Protein AF-A0A6M3Y500-F1 (afdb_monomer)

Organism: NCBI:txid1070528

Structure (mmCIF, N/CA/C/O backbone):
data_AF-A0A6M3Y500-F1
#
_entry.id   AF-A0A6M3Y500-F1
#
loop_
_atom_site.group_PDB
_atom_site.id
_atom_site.type_symbol
_atom_site.label_atom_id
_atom_site.label_alt_id
_atom_site.label_comp_id
_atom_site.label_asym_id
_atom_site.label_entity_id
_atom_site.label_seq_id
_atom_site.pdbx_PDB_ins_code
_atom_site.Cartn_x
_atom_site.Cartn_y
_atom_site.Cartn_z
_atom_site.occupancy
_atom_site.B_iso_or_equiv
_atom_site.auth_seq_id
_atom_site.auth_comp_id
_atom_site.auth_asym_id
_atom_site.auth_atom_id
_atom_site.pdbx_PDB_model_num
ATOM 1 N N . MET A 1 1 ? 7.111 0.270 7.738 1.00 52.78 1 MET A N 1
ATOM 2 C CA . MET A 1 1 ? 6.501 1.572 7.375 1.00 52.78 1 MET A CA 1
ATOM 3 C C . MET A 1 1 ? 7.315 2.733 7.932 1.00 52.78 1 MET A C 1
ATOM 5 O O . MET A 1 1 ? 7.911 2.583 8.992 1.00 52.78 1 MET A O 1
ATOM 9 N N . ARG A 1 2 ? 7.336 3.884 7.246 1.00 64.38 2 ARG A N 1
ATOM 10 C CA . ARG A 1 2 ? 7.899 5.138 7.779 1.00 64.38 2 ARG A CA 1
ATOM 11 C C . ARG A 1 2 ? 6.858 5.862 8.631 1.00 64.38 2 ARG A C 1
ATOM 13 O O . ARG A 1 2 ? 5.691 5.909 8.254 1.00 64.38 2 ARG A O 1
ATOM 20 N N . TYR A 1 3 ? 7.297 6.461 9.736 1.00 64.69 3 TYR A N 1
ATOM 21 C CA . TYR A 1 3 ? 6.468 7.265 10.645 1.00 64.69 3 TYR A CA 1
ATOM 22 C C . TYR A 1 3 ? 5.634 8.332 9.908 1.00 64.69 3 TYR A C 1
ATOM 24 O O . TYR A 1 3 ? 4.480 8.573 10.247 1.00 64.69 3 TYR A O 1
ATOM 32 N N . GLU A 1 4 ? 6.187 8.915 8.842 1.00 74.38 4 GLU A N 1
ATOM 33 C CA . GLU A 1 4 ? 5.509 9.896 7.983 1.00 74.38 4 GLU A CA 1
ATOM 34 C C . GLU A 1 4 ? 4.232 9.371 7.320 1.00 74.38 4 GLU A C 1
ATOM 36 O O . GLU A 1 4 ? 3.294 10.137 7.115 1.00 74.38 4 GLU A O 1
ATOM 41 N N . LEU A 1 5 ? 4.176 8.082 6.978 1.00 72.00 5 LEU A N 1
ATOM 42 C CA . LEU A 1 5 ? 3.018 7.500 6.304 1.00 72.00 5 LEU A CA 1
ATOM 43 C C . LEU A 1 5 ? 1.882 7.246 7.299 1.00 72.00 5 LEU A C 1
ATOM 45 O O . LEU A 1 5 ? 0.735 7.594 7.041 1.00 72.00 5 LEU A O 1
ATOM 49 N N . ALA A 1 6 ? 2.225 6.721 8.478 1.00 72.75 6 ALA A N 1
ATOM 50 C CA . ALA A 1 6 ? 1.286 6.575 9.586 1.00 72.75 6 ALA A CA 1
ATOM 51 C C . ALA A 1 6 ? 0.734 7.937 10.039 1.00 72.75 6 ALA A C 1
ATOM 53 O O . ALA A 1 6 ? -0.453 8.059 10.338 1.00 72.75 6 ALA A O 1
ATOM 54 N N . LYS A 1 7 ? 1.577 8.979 10.031 1.00 76.25 7 LYS A N 1
ATOM 55 C CA . LYS A 1 7 ? 1.156 10.351 10.315 1.00 76.25 7 LYS A CA 1
ATOM 56 C C . LYS A 1 7 ? 0.146 10.861 9.281 1.00 76.25 7 LYS A C 1
ATOM 58 O O . LYS A 1 7 ? -0.905 11.339 9.685 1.00 76.25 7 LYS A O 1
ATOM 63 N N . GLN A 1 8 ? 0.416 10.690 7.984 1.00 79.75 8 GLN A N 1
ATOM 64 C CA . GLN A 1 8 ? -0.513 11.091 6.917 1.00 79.75 8 GLN A CA 1
ATOM 65 C C . GLN A 1 8 ? -1.865 10.383 7.021 1.00 79.75 8 GLN A C 1
ATOM 67 O O . GLN A 1 8 ? -2.894 11.033 6.893 1.00 79.75 8 GLN A O 1
ATOM 72 N N . LEU A 1 9 ? -1.878 9.077 7.307 1.00 78.94 9 LEU A N 1
ATOM 73 C CA . LEU A 1 9 ? -3.122 8.330 7.517 1.00 78.94 9 LEU A CA 1
ATOM 74 C C . LEU A 1 9 ? -3.918 8.901 8.695 1.00 78.94 9 LEU A C 1
ATOM 76 O O . LEU A 1 9 ? -5.113 9.159 8.571 1.00 78.94 9 LEU A O 1
ATOM 80 N N . LYS A 1 10 ? -3.246 9.156 9.823 1.00 76.25 10 LYS A N 1
ATOM 81 C CA . LYS A 1 10 ? -3.872 9.764 11.002 1.00 76.25 10 LYS A CA 1
ATOM 82 C C . LYS A 1 10 ? -4.427 11.161 10.703 1.00 76.25 10 LYS A C 1
ATOM 84 O O . LYS A 1 10 ? -5.536 11.467 11.126 1.00 76.25 10 LYS A O 1
ATOM 89 N N . GLU A 1 11 ? -3.679 11.995 9.981 1.00 77.56 11 GLU A N 1
ATOM 90 C CA . GLU A 1 11 ? -4.121 13.336 9.569 1.00 77.56 11 GLU A CA 1
ATOM 91 C C . GLU A 1 11 ? -5.295 13.284 8.580 1.00 77.56 11 GLU A C 1
ATOM 93 O O . GLU A 1 11 ? -6.191 14.119 8.654 1.00 77.56 11 GLU A O 1
ATOM 98 N N . ALA A 1 12 ? -5.343 12.269 7.718 1.00 76.31 12 ALA A N 1
ATOM 99 C CA . ALA A 1 12 ? -6.431 12.029 6.772 1.00 76.31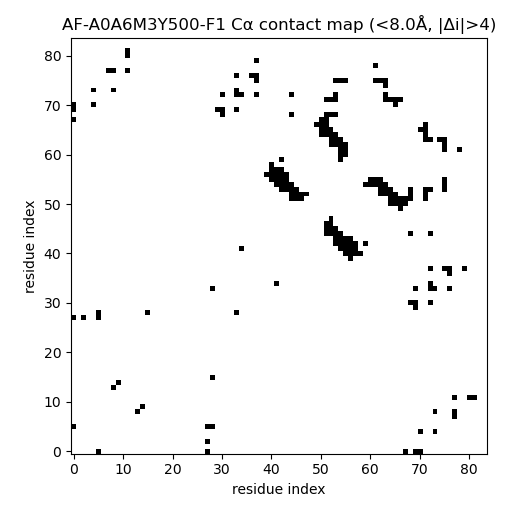 12 ALA A CA 1
ATOM 100 C C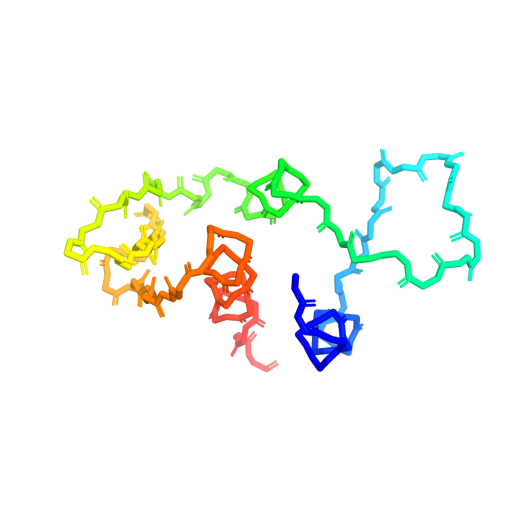 . ALA A 1 12 ? -7.680 11.377 7.405 1.00 76.31 12 ALA A C 1
ATOM 102 O O . ALA A 1 12 ? -8.625 11.038 6.694 1.00 76.31 12 ALA A O 1
ATOM 103 N N . GLY A 1 13 ? -7.713 11.201 8.731 1.00 72.50 13 GLY A N 1
ATOM 104 C CA . GLY A 1 13 ? -8.878 10.663 9.433 1.00 72.50 13 GLY A CA 1
ATOM 105 C C . GLY A 1 13 ? -8.989 9.141 9.381 1.00 72.50 13 GLY A C 1
ATOM 106 O O . GLY A 1 13 ? -10.094 8.606 9.459 1.00 72.50 13 GLY A O 1
ATOM 107 N N . TRP A 1 14 ? -7.864 8.429 9.259 1.00 73.94 14 TRP A N 1
ATOM 108 C CA . TRP A 1 14 ? -7.822 6.982 9.457 1.00 73.94 14 TRP A CA 1
ATOM 10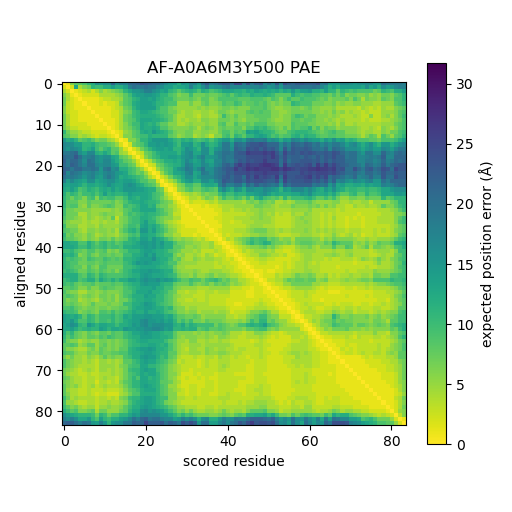9 C C . TRP A 1 14 ? -8.204 6.649 10.904 1.00 73.94 14 TRP A C 1
ATOM 111 O O . TRP A 1 14 ? -7.371 6.645 11.813 1.00 73.94 14 TRP A O 1
ATOM 121 N N . GLU A 1 15 ? -9.487 6.397 11.139 1.00 65.19 15 GLU A N 1
ATOM 122 C CA . GLU A 1 15 ? -9.977 5.921 12.423 1.00 65.19 15 GLU A CA 1
ATOM 123 C C . GLU A 1 15 ? -9.898 4.390 12.424 1.00 65.19 15 GLU A C 1
ATOM 125 O O . GLU A 1 15 ? -10.686 3.713 11.765 1.00 65.19 15 GLU A O 1
ATOM 130 N N . THR A 1 16 ? -8.955 3.823 13.179 1.00 58.41 16 THR A N 1
ATOM 131 C CA . THR A 1 16 ? -8.879 2.381 13.469 1.00 58.41 16 THR A CA 1
ATOM 132 C C . THR A 1 16 ? -10.077 1.962 14.340 1.00 58.41 16 THR A C 1
ATOM 134 O O . THR A 1 16 ? -9.927 1.651 15.520 1.00 58.41 16 THR A O 1
ATOM 137 N N . LYS A 1 17 ? -11.306 2.014 13.808 1.00 49.53 17 LYS A N 1
ATOM 138 C CA . LYS A 1 17 ? -12.549 1.763 14.566 1.00 49.53 17 LYS A CA 1
ATOM 139 C C . LYS A 1 17 ? -12.792 0.292 14.912 1.00 49.53 17 LYS A C 1
ATOM 141 O O . LYS A 1 17 ? -13.776 0.003 15.582 1.00 49.53 17 LYS A O 1
ATOM 146 N N . ASN A 1 18 ? -11.913 -0.626 14.506 1.00 44.72 18 ASN A N 1
ATOM 147 C CA . ASN A 1 18 ? -12.066 -2.063 14.758 1.00 44.72 18 ASN A CA 1
ATOM 148 C C . ASN A 1 18 ? -10.948 -2.698 15.594 1.00 44.72 18 ASN A C 1
ATOM 150 O O . ASN A 1 18 ? -10.813 -3.917 15.629 1.00 44.72 18 ASN A O 1
ATOM 154 N N . VAL A 1 19 ? -10.180 -1.898 16.333 1.00 46.25 19 VAL A N 1
ATOM 155 C CA . VAL A 1 19 ? -9.341 -2.436 17.406 1.00 46.25 19 VAL A CA 1
ATOM 156 C C . VAL A 1 19 ? -9.870 -1.864 18.703 1.00 46.25 19 VAL A C 1
ATOM 158 O O . VAL A 1 19 ? -9.463 -0.794 19.138 1.00 46.25 19 VAL A O 1
ATOM 161 N N . SER A 1 20 ? -10.776 -2.588 19.356 1.00 44.28 20 SER A N 1
ATOM 162 C CA . SER A 1 20 ? -11.327 -2.292 20.692 1.00 44.28 20 SER A CA 1
ATOM 163 C C . SER A 1 20 ? -10.268 -2.275 21.811 1.00 44.28 20 SER A C 1
ATOM 165 O O . SER A 1 20 ? -10.585 -2.432 22.984 1.00 44.28 20 SER A O 1
ATOM 167 N N . ASN A 1 21 ? -8.995 -2.134 21.449 1.00 43.47 21 ASN A N 1
ATOM 168 C CA . ASN A 1 21 ? -7.838 -2.173 22.312 1.00 43.47 21 ASN A CA 1
ATOM 169 C C . ASN A 1 21 ? -6.692 -1.348 21.687 1.00 43.47 21 ASN A C 1
ATOM 171 O O . ASN A 1 21 ? -5.570 -1.842 21.556 1.00 43.47 21 ASN A O 1
ATOM 175 N N . VAL A 1 22 ? -6.980 -0.118 21.236 1.00 43.59 22 VAL A N 1
ATOM 176 C CA . VAL A 1 22 ? -5.944 0.819 20.772 1.00 43.59 22 VAL A CA 1
ATOM 177 C C . VAL A 1 22 ? -4.983 1.067 21.929 1.00 43.59 22 VAL A C 1
ATOM 179 O O . VAL A 1 22 ? -5.304 1.755 22.895 1.00 43.59 22 VAL A O 1
ATOM 182 N N . LYS A 1 23 ? -3.793 0.479 21.831 1.00 43.19 23 LYS A N 1
ATOM 183 C CA . LYS A 1 23 ? -2.639 0.934 22.595 1.00 43.19 23 LYS A CA 1
ATOM 184 C C . LYS A 1 23 ? -2.354 2.372 22.167 1.00 43.19 23 LYS A C 1
ATOM 186 O O . LYS A 1 23 ? -2.223 2.644 20.977 1.00 43.19 23 LYS A O 1
ATOM 191 N N . GLU A 1 24 ? -2.218 3.267 23.137 1.00 51.25 24 GLU A N 1
ATOM 192 C CA . GLU A 1 24 ? -1.765 4.656 22.965 1.00 51.25 24 GLU A CA 1
ATOM 193 C C . GLU A 1 24 ? -0.348 4.768 22.355 1.00 51.25 24 GLU A C 1
ATOM 195 O O . GLU A 1 24 ? 0.122 5.856 22.029 1.00 51.25 24 GLU A O 1
ATOM 200 N N . ASP A 1 25 ? 0.330 3.644 22.135 1.00 44.94 25 ASP A N 1
ATOM 201 C CA . ASP A 1 25 ? 1.616 3.545 21.460 1.00 44.94 25 ASP A CA 1
ATOM 202 C C . ASP A 1 25 ? 1.452 3.550 19.942 1.00 44.94 25 ASP A C 1
ATOM 204 O O . ASP A 1 25 ? 1.417 2.472 19.361 1.00 44.94 25 ASP A O 1
ATOM 208 N N . GLY A 1 26 ? 1.350 4.736 19.324 1.00 51.00 26 GLY A N 1
ATOM 209 C CA . GLY A 1 26 ? 1.774 5.120 17.955 1.00 51.00 26 GLY A CA 1
ATOM 210 C C . GLY A 1 26 ? 2.002 4.049 16.870 1.00 51.00 26 GLY A C 1
ATOM 211 O O . GLY A 1 26 ? 2.897 4.207 16.037 1.00 51.00 26 GLY A O 1
ATOM 212 N N . SER A 1 27 ? 1.239 2.964 16.872 1.00 54.31 27 SER A N 1
ATOM 213 C CA . SER A 1 27 ? 1.516 1.767 16.096 1.00 54.31 27 SER A CA 1
ATOM 214 C C . SER A 1 27 ? 0.933 1.980 14.721 1.00 54.31 27 SER A C 1
ATOM 216 O O . SER A 1 27 ? -0.220 2.376 14.564 1.00 54.31 27 SER A O 1
ATOM 218 N N . SER A 1 28 ? 1.775 1.785 13.715 1.00 59.12 28 SER A N 1
ATOM 219 C CA . SER A 1 28 ? 1.331 1.878 12.333 1.00 59.12 28 SER A CA 1
ATOM 220 C C . SER A 1 28 ? 0.303 0.771 12.068 1.00 59.12 28 SER A C 1
ATOM 222 O O . SER A 1 28 ? 0.512 -0.343 12.559 1.00 59.12 28 SER A O 1
ATOM 224 N N . PRO A 1 29 ? -0.781 1.051 11.321 1.00 68.06 29 PRO A N 1
ATOM 225 C CA . PRO A 1 29 ? -1.768 0.032 10.981 1.00 68.06 29 PRO A CA 1
ATOM 226 C C . PRO A 1 29 ? -1.083 -1.140 10.278 1.00 68.06 29 PRO A C 1
ATOM 228 O O . PRO A 1 29 ? -0.102 -0.960 9.554 1.00 68.06 29 PRO A O 1
ATOM 231 N N . THR A 1 30 ? -1.567 -2.355 10.505 1.00 80.00 30 THR A N 1
ATOM 232 C CA . THR A 1 30 ? -1.025 -3.522 9.795 1.00 80.00 30 THR A CA 1
ATOM 233 C C . THR A 1 30 ? -1.545 -3.572 8.356 1.00 80.00 30 THR A C 1
ATOM 235 O O . THR A 1 30 ? -2.542 -2.933 8.024 1.00 80.00 30 THR A O 1
ATOM 238 N N . LEU A 1 31 ? -0.882 -4.337 7.480 1.00 78.75 31 LEU A N 1
ATOM 239 C CA . LEU A 1 31 ? -1.323 -4.497 6.088 1.00 78.75 31 LEU A CA 1
ATOM 240 C C . LEU A 1 31 ? -2.788 -4.952 5.988 1.00 78.75 31 LEU A C 1
ATOM 242 O O . LEU A 1 31 ? -3.525 -4.434 5.157 1.00 78.75 31 LEU A O 1
ATOM 246 N N . SER A 1 32 ? -3.207 -5.894 6.837 1.00 81.12 32 SER A N 1
ATOM 247 C CA . SER A 1 32 ? -4.590 -6.380 6.853 1.00 81.12 32 SER A CA 1
ATOM 248 C C . SER A 1 32 ? -5.573 -5.265 7.186 1.00 81.12 32 SER A C 1
ATOM 250 O O . SER A 1 32 ? -6.525 -5.072 6.440 1.00 81.12 32 SER A O 1
ATOM 252 N N . GLU A 1 33 ? -5.293 -4.462 8.216 1.00 81.19 33 GLU A N 1
ATOM 253 C CA . GLU A 1 33 ? -6.147 -3.321 8.560 1.00 81.19 33 GLU A CA 1
ATOM 254 C C . GLU A 1 33 ? -6.204 -2.286 7.436 1.00 81.19 33 GLU A C 1
ATOM 256 O O . GLU A 1 33 ? -7.257 -1.703 7.179 1.00 81.19 33 GLU A O 1
ATOM 261 N N . LEU A 1 34 ? -5.083 -2.071 6.738 1.00 82.00 34 LEU A N 1
ATOM 262 C CA . LEU A 1 34 ? -5.043 -1.166 5.597 1.00 82.00 34 LEU A CA 1
ATOM 263 C C . LEU A 1 34 ? -5.964 -1.621 4.460 1.00 82.00 34 LEU A C 1
ATOM 265 O O . LEU A 1 34 ? -6.665 -0.811 3.853 1.00 82.00 34 LEU A O 1
ATOM 269 N N . ILE A 1 35 ? -5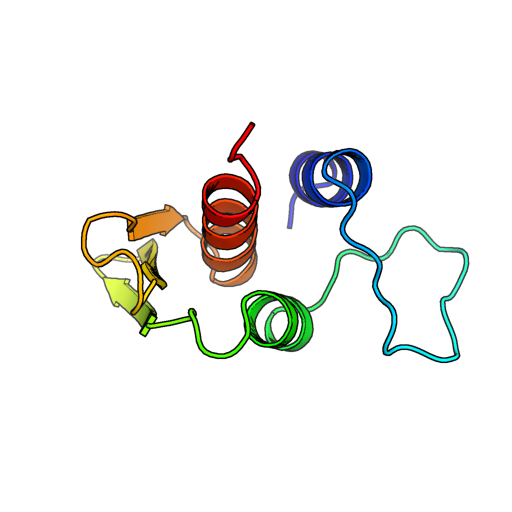.956 -2.921 4.175 1.00 83.81 35 ILE A N 1
ATOM 270 C CA . ILE A 1 35 ? -6.818 -3.534 3.163 1.00 83.81 35 ILE A CA 1
ATOM 271 C C . ILE A 1 35 ? -8.280 -3.459 3.615 1.00 83.81 35 ILE A C 1
ATOM 273 O O . ILE A 1 35 ? -9.139 -3.066 2.830 1.00 83.81 35 ILE A O 1
ATOM 277 N N . GLU A 1 36 ? -8.558 -3.759 4.886 1.00 83.44 36 GLU A N 1
ATOM 278 C CA . GLU A 1 36 ? -9.907 -3.693 5.453 1.00 83.44 36 GLU A CA 1
ATOM 279 C C . GLU A 1 36 ? -10.498 -2.283 5.392 1.00 83.44 36 GLU A C 1
ATOM 281 O O . GLU A 1 36 ? -11.659 -2.136 5.014 1.00 83.44 36 GLU A O 1
ATOM 286 N N . ALA A 1 37 ? -9.722 -1.234 5.681 1.00 79.62 37 ALA A N 1
ATOM 287 C CA . ALA A 1 37 ? -10.240 0.133 5.588 1.00 79.62 37 ALA A CA 1
ATOM 288 C C . ALA A 1 37 ? -10.247 0.710 4.164 1.00 79.62 37 ALA A C 1
ATOM 290 O O . ALA A 1 37 ? -10.955 1.686 3.922 1.00 79.62 37 ALA A O 1
ATOM 291 N N . CYS A 1 38 ? -9.548 0.097 3.199 1.00 79.38 38 CYS A N 1
ATOM 292 C CA . CYS A 1 38 ? -9.858 0.307 1.776 1.00 79.38 38 CYS A CA 1
ATOM 293 C C . CYS A 1 38 ? -11.216 -0.306 1.387 1.00 79.38 38 CYS A C 1
ATOM 295 O O . CYS A 1 38 ? -11.818 0.115 0.396 1.00 79.38 38 CYS A O 1
ATOM 297 N N . GLY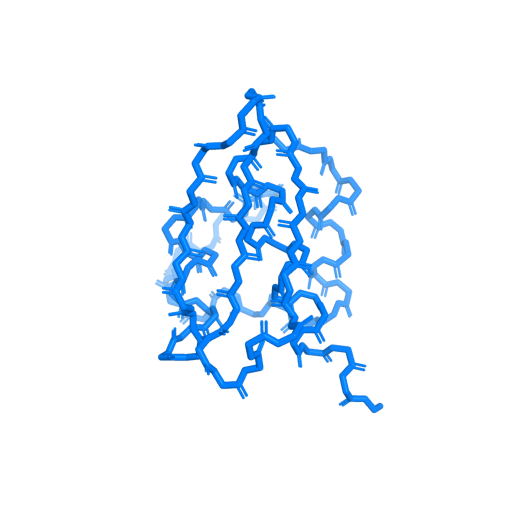 A 1 39 ? -11.702 -1.278 2.165 1.00 80.50 39 GLY A N 1
ATOM 298 C CA . GLY A 1 39 ? -12.999 -1.919 1.991 1.00 80.50 39 GLY A CA 1
ATOM 299 C C . GLY A 1 39 ? -13.142 -2.649 0.655 1.00 80.50 39 GLY A C 1
ATOM 300 O O . GLY A 1 39 ? -12.168 -3.089 0.044 1.00 80.50 39 GLY A O 1
ATOM 301 N N . GLU A 1 40 ? -14.382 -2.752 0.173 1.00 78.81 40 GLU A N 1
ATOM 302 C CA . GLU A 1 40 ? -14.710 -3.409 -1.105 1.00 78.81 40 GLU A CA 1
ATOM 303 C C . GLU A 1 40 ? -14.133 -2.691 -2.335 1.00 78.81 40 GLU A C 1
ATOM 305 O O . GLU A 1 40 ? -14.020 -3.289 -3.407 1.00 78.81 40 GLU A O 1
ATOM 310 N N . GLY A 1 41 ? -13.717 -1.430 -2.176 1.00 77.12 41 GLY A N 1
ATOM 311 C CA . GLY A 1 41 ? -13.053 -0.665 -3.224 1.00 77.12 41 GLY A CA 1
ATOM 312 C C . GLY A 1 41 ? -11.611 -1.093 -3.471 1.00 77.12 41 GLY A C 1
ATOM 313 O O . GLY A 1 41 ? -11.001 -0.628 -4.436 1.00 77.12 41 GLY A O 1
ATOM 314 N N . PHE A 1 42 ? -11.044 -1.977 -2.649 1.00 86.06 42 PHE A N 1
ATOM 315 C CA . PHE A 1 42 ? -9.719 -2.539 -2.867 1.00 86.06 42 PHE A CA 1
ATOM 316 C C . PHE A 1 42 ? -9.733 -3.562 -4.011 1.00 86.06 42 PHE A C 1
ATOM 318 O O . PHE A 1 42 ? -10.362 -4.614 -3.927 1.00 86.06 42 PHE A O 1
ATOM 325 N N . GLY A 1 43 ? -9.038 -3.253 -5.106 1.00 86.62 43 GLY A N 1
ATOM 326 C CA . GLY A 1 43 ? -8.956 -4.121 -6.282 1.00 86.62 43 GLY A CA 1
ATOM 327 C C . GLY A 1 43 ? -7.939 -5.239 -6.121 1.00 86.62 43 GLY A C 1
ATOM 328 O O . GLY A 1 43 ? -8.158 -6.348 -6.609 1.00 86.62 43 GLY A O 1
ATOM 329 N N . GLY A 1 44 ? -6.848 -4.967 -5.411 1.00 88.69 44 GLY A N 1
ATOM 330 C CA . GLY A 1 44 ? -5.843 -5.967 -5.108 1.00 88.69 44 GLY A CA 1
ATOM 331 C C . GLY A 1 44 ? -4.466 -5.375 -4.866 1.00 88.69 44 GLY A C 1
ATOM 332 O O . GLY A 1 44 ? -4.239 -4.168 -4.964 1.00 88.69 44 GLY A O 1
ATOM 333 N N . LEU A 1 45 ? -3.552 -6.283 -4.545 1.00 89.25 45 LEU A N 1
ATOM 334 C CA . LEU A 1 45 ? -2.144 -6.013 -4.330 1.00 89.25 45 LEU A CA 1
ATOM 335 C C . LEU A 1 45 ? -1.321 -7.017 -5.133 1.00 89.25 45 LEU A C 1
ATOM 337 O O . LEU A 1 45 ? -1.553 -8.225 -5.040 1.00 89.25 45 LEU A O 1
ATOM 341 N N . LYS A 1 46 ? -0.333 -6.543 -5.888 1.00 90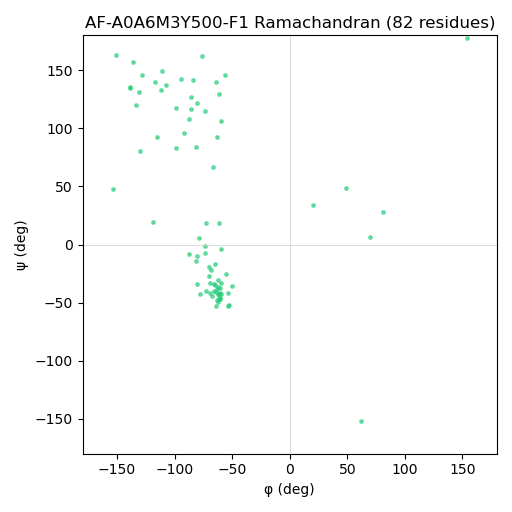.81 46 LYS A N 1
ATOM 342 C CA . LYS A 1 46 ? 0.552 -7.398 -6.680 1.00 90.81 46 LYS A CA 1
ATOM 343 C C . LYS A 1 46 ? 1.987 -6.918 -6.591 1.00 90.81 46 LYS A C 1
ATOM 345 O O . LYS A 1 46 ? 2.259 -5.741 -6.763 1.00 90.81 46 LYS A O 1
ATOM 350 N N . LEU A 1 47 ? 2.912 -7.847 -6.386 1.00 90.81 47 LEU A N 1
ATOM 351 C CA . LEU A 1 47 ? 4.336 -7.571 -6.518 1.00 90.81 47 LEU A CA 1
ATOM 352 C C . LEU A 1 47 ? 4.727 -7.609 -8.005 1.00 90.81 47 LEU A C 1
ATOM 354 O O . LEU A 1 47 ? 4.538 -8.624 -8.679 1.00 90.81 47 LEU A O 1
ATOM 358 N N . HIS A 1 48 ? 5.269 -6.510 -8.515 1.00 87.69 48 HIS A N 1
ATOM 359 C CA . HIS A 1 48 ? 5.745 -6.336 -9.878 1.00 87.69 48 HIS A CA 1
ATOM 360 C C . HIS A 1 48 ? 7.129 -5.676 -9.862 1.00 87.69 48 HIS A C 1
ATOM 362 O O . HIS A 1 48 ? 7.275 -4.571 -9.360 1.00 87.69 48 HIS A O 1
ATOM 368 N N . LEU A 1 49 ? 8.143 -6.357 -10.412 1.00 85.00 49 LEU A N 1
ATOM 369 C CA . LEU A 1 49 ? 9.528 -5.856 -10.492 1.00 85.00 49 LEU A CA 1
ATOM 370 C C . LEU A 1 49 ? 10.065 -5.306 -9.153 1.00 85.00 49 LEU A C 1
ATOM 372 O O . LEU A 1 49 ? 10.620 -4.218 -9.106 1.00 85.00 49 LEU A O 1
ATOM 376 N N . GLU A 1 50 ? 9.888 -6.069 -8.067 1.00 88.50 50 GLU A N 1
ATOM 377 C CA . GLU A 1 50 ? 10.318 -5.700 -6.701 1.00 88.50 50 GLU A CA 1
ATOM 378 C C . GLU A 1 50 ? 9.522 -4.547 -6.054 1.00 88.50 50 GLU A C 1
ATOM 380 O O . GLU A 1 50 ? 9.828 -4.126 -4.937 1.00 88.50 50 GLU A O 1
ATOM 385 N N . GLU A 1 51 ? 8.454 -4.085 -6.705 1.00 91.06 51 GLU A N 1
ATOM 386 C CA . GLU A 1 51 ? 7.545 -3.064 -6.194 1.00 91.06 51 GLU A CA 1
ATOM 387 C C . GLU A 1 51 ? 6.133 -3.625 -6.012 1.00 91.06 51 GLU A C 1
ATOM 389 O O . GLU A 1 51 ? 5.626 -4.413 -6.801 1.00 91.06 51 GLU A O 1
ATOM 394 N N . TRP A 1 52 ? 5.484 -3.235 -4.930 1.00 92.12 52 TRP A N 1
ATOM 395 C CA . TRP A 1 52 ? 4.107 -3.559 -4.616 1.00 92.12 52 TRP A CA 1
ATOM 396 C C . TRP A 1 52 ? 3.176 -2.550 -5.267 1.00 92.12 52 TRP A C 1
ATOM 398 O O . TRP A 1 52 ? 3.199 -1.368 -4.934 1.00 92.12 52 TRP A O 1
ATOM 408 N N . ASP A 1 53 ? 2.352 -3.044 -6.178 1.00 91.12 53 ASP A N 1
ATOM 409 C CA . ASP A 1 53 ? 1.309 -2.305 -6.863 1.00 91.12 53 ASP A CA 1
ATOM 410 C C . ASP A 1 53 ? -0.031 -2.580 -6.180 1.00 91.12 53 ASP A C 1
ATOM 412 O O . ASP A 1 53 ? -0.474 -3.731 -6.108 1.00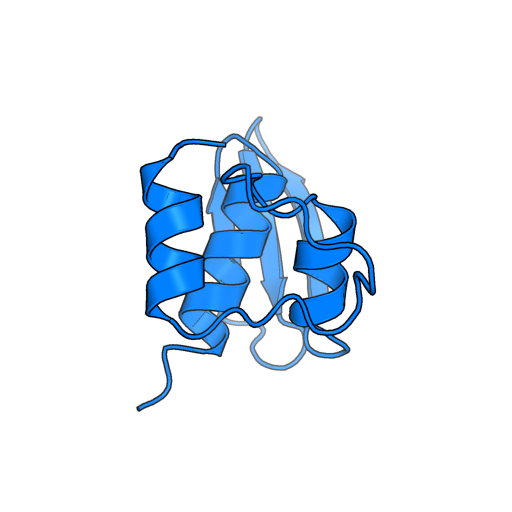 91.12 53 ASP A O 1
ATOM 416 N N . ALA A 1 54 ? -0.647 -1.540 -5.630 1.00 90.81 54 ALA A N 1
ATOM 417 C CA . ALA A 1 54 ? -1.976 -1.588 -5.042 1.00 90.81 54 ALA A CA 1
ATOM 418 C C . ALA A 1 54 ? -2.925 -0.773 -5.918 1.00 90.81 54 ALA A C 1
ATOM 420 O O . ALA A 1 54 ? -2.614 0.366 -6.267 1.00 90.81 54 ALA A O 1
ATOM 421 N N . TRP A 1 55 ? -4.094 -1.319 -6.241 1.00 90.19 55 TRP A N 1
ATOM 422 C CA . TRP A 1 55 ? -5.093 -0.624 -7.055 1.00 90.19 55 TRP A CA 1
ATOM 423 C C . TRP A 1 55 ? -6.496 -0.787 -6.489 1.00 90.19 55 TRP A C 1
ATOM 425 O O . TRP A 1 55 ? -6.796 -1.726 -5.750 1.00 90.19 55 TRP A O 1
ATOM 435 N N . SER A 1 56 ? -7.367 0.153 -6.843 1.00 86.88 56 SER A N 1
ATOM 436 C CA . SER A 1 56 ? -8.778 0.124 -6.473 1.00 86.88 56 SER A CA 1
ATOM 437 C C . SER A 1 56 ? -9.624 -0.523 -7.570 1.00 86.88 56 SER A C 1
ATOM 439 O O . SER A 1 56 ? -9.382 -0.311 -8.756 1.00 86.88 56 SER A O 1
ATOM 441 N N . LYS A 1 57 ? -10.645 -1.289 -7.175 1.00 84.06 57 LYS A N 1
ATOM 442 C CA . LYS A 1 57 ? -11.652 -1.835 -8.092 1.00 84.06 57 LYS A CA 1
ATOM 443 C C . LYS A 1 57 ? -12.600 -0.747 -8.598 1.00 84.06 57 LYS A C 1
ATOM 445 O O . LYS A 1 57 ? -12.933 -0.728 -9.775 1.00 84.06 57 LYS A O 1
ATOM 450 N N . ASP A 1 58 ? -12.997 0.173 -7.720 1.00 80.25 58 ASP A N 1
ATOM 451 C CA . ASP A 1 58 ? -13.862 1.313 -8.055 1.00 80.25 58 ASP A CA 1
ATOM 452 C C . ASP A 1 58 ? -13.160 2.363 -8.917 1.00 80.25 58 ASP A C 1
ATOM 454 O O . ASP A 1 58 ? -13.796 3.116 -9.657 1.00 80.25 58 ASP A O 1
ATOM 458 N N . ARG A 1 59 ? -11.833 2.448 -8.810 1.00 78.00 59 ARG A N 1
ATOM 459 C CA . ARG A 1 59 ? -11.014 3.367 -9.596 1.00 78.00 59 ARG A CA 1
ATOM 460 C C . ARG A 1 59 ? -9.860 2.600 -10.225 1.00 78.00 59 ARG A C 1
ATOM 462 O O . ARG A 1 59 ? -8.739 2.689 -9.740 1.00 78.00 59 ARG A O 1
ATOM 469 N N . GLU A 1 60 ? -10.125 1.906 -11.331 1.00 70.50 60 GLU A N 1
ATOM 470 C CA . GLU A 1 60 ? -9.105 1.145 -12.081 1.00 70.50 60 GLU A CA 1
ATOM 471 C C . GLU A 1 60 ? -7.899 1.999 -12.513 1.00 70.50 60 GLU A C 1
ATOM 473 O O . GLU A 1 60 ? -6.794 1.490 -12.663 1.00 70.50 60 GLU A O 1
ATOM 478 N N . THR A 1 61 ? -8.075 3.315 -12.670 1.00 79.06 61 THR A N 1
ATOM 479 C CA . THR A 1 61 ? -6.975 4.251 -12.964 1.00 79.06 61 THR A CA 1
ATOM 480 C C . THR A 1 61 ? -6.164 4.657 -11.730 1.00 79.06 61 THR A C 1
ATOM 482 O O . THR A 1 61 ? -5.121 5.302 -11.852 1.00 79.06 61 THR A O 1
ATOM 485 N N . LEU A 1 62 ? -6.629 4.307 -10.531 1.00 83.00 62 LEU A N 1
ATOM 486 C CA . LEU A 1 62 ? -6.008 4.628 -9.256 1.00 83.00 62 LEU A CA 1
ATOM 487 C C . LEU A 1 62 ? -5.215 3.409 -8.779 1.00 83.00 62 LEU A C 1
ATOM 489 O O . LEU A 1 62 ? -5.673 2.601 -7.972 1.00 83.00 62 LEU A O 1
ATOM 493 N N . ALA A 1 63 ? -4.000 3.322 -9.312 1.00 85.06 63 ALA A N 1
ATOM 494 C CA . ALA A 1 63 ? -2.956 2.408 -8.882 1.00 85.06 63 ALA A CA 1
ATOM 495 C C . ALA A 1 63 ? -1.816 3.190 -8.209 1.00 85.06 63 ALA A C 1
ATOM 497 O O . ALA A 1 63 ? -1.560 4.367 -8.516 1.00 85.06 63 ALA A O 1
ATOM 498 N N . VAL A 1 64 ? -1.146 2.557 -7.254 1.00 89.06 64 VAL A N 1
ATOM 499 C CA . VAL A 1 64 ? 0.019 3.105 -6.563 1.00 89.06 64 VAL A CA 1
ATOM 500 C C . VAL A 1 64 ? 1.072 2.030 -6.382 1.00 89.06 64 VAL A C 1
ATOM 502 O O . VAL A 1 64 ? 0.787 0.922 -5.943 1.00 89.06 64 VAL A O 1
ATOM 505 N N . GLN A 1 65 ? 2.311 2.408 -6.667 1.00 89.81 65 GLN A N 1
ATOM 506 C CA . GLN A 1 65 ? 3.464 1.535 -6.527 1.00 89.81 65 GLN A CA 1
ATOM 507 C C . GLN A 1 65 ? 4.309 1.965 -5.331 1.00 89.81 65 GLN A C 1
ATOM 509 O O . GLN A 1 65 ? 4.522 3.161 -5.085 1.00 89.81 65 GLN A O 1
ATOM 514 N N . HIS A 1 66 ? 4.770 0.986 -4.556 1.00 89.06 66 HIS A N 1
ATOM 515 C CA . HIS A 1 66 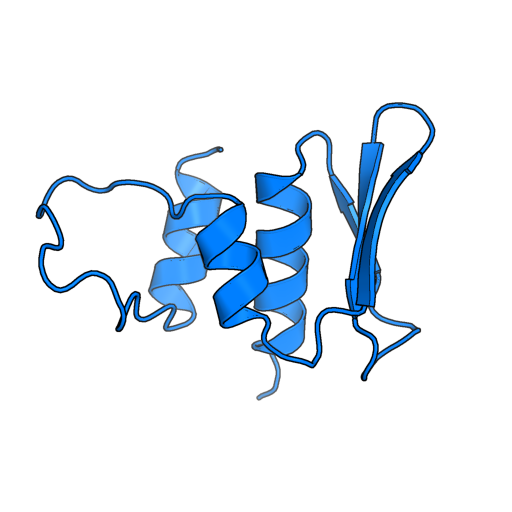? 5.691 1.215 -3.454 1.00 89.06 66 HIS A CA 1
ATOM 516 C C . HIS A 1 66 ? 6.598 0.027 -3.169 1.00 89.06 66 HIS A C 1
ATOM 518 O O . HIS A 1 66 ? 6.302 -1.102 -3.512 1.00 89.06 66 HIS A O 1
ATOM 524 N N . LYS A 1 67 ? 7.681 0.253 -2.428 1.00 88.62 67 LYS A N 1
ATOM 525 C CA . LYS A 1 67 ? 8.610 -0.818 -2.036 1.00 88.62 67 LYS A CA 1
ATOM 526 C C . LYS A 1 67 ? 8.053 -1.807 -1.013 1.00 88.62 67 LYS A C 1
ATOM 528 O O . LYS A 1 67 ? 8.602 -2.893 -0.864 1.00 88.62 67 LYS A O 1
ATOM 533 N N . THR A 1 68 ? 7.004 -1.440 -0.283 1.00 87.50 68 THR A N 1
ATOM 534 C CA . THR A 1 68 ? 6.387 -2.307 0.727 1.00 87.50 68 THR A CA 1
ATOM 535 C C . THR A 1 68 ? 4.887 -2.395 0.490 1.00 87.50 68 THR A C 1
ATOM 537 O O . THR A 1 68 ? 4.289 -1.408 0.043 1.00 87.50 68 THR A O 1
ATOM 540 N N . PRO A 1 69 ? 4.275 -3.554 0.780 1.00 86.94 69 PRO A N 1
ATOM 541 C CA . PRO A 1 69 ? 2.850 -3.736 0.564 1.00 86.94 69 PRO A CA 1
ATOM 542 C C . PRO A 1 69 ? 2.045 -2.771 1.441 1.00 86.94 69 PRO A C 1
ATOM 544 O O . PRO A 1 69 ? 1.089 -2.154 0.982 1.00 86.94 69 PRO A O 1
ATOM 547 N N . GLU A 1 70 ? 2.504 -2.546 2.669 1.00 87.06 70 GLU A N 1
ATOM 548 C CA . GLU A 1 70 ? 1.983 -1.556 3.604 1.00 87.06 70 GLU A CA 1
ATOM 549 C C . GLU A 1 70 ? 1.920 -0.141 3.027 1.00 87.06 70 GLU A C 1
ATOM 551 O O . GLU A 1 70 ? 0.880 0.512 3.076 1.00 87.06 70 GLU A O 1
ATOM 556 N N . GLU A 1 71 ? 3.033 0.351 2.482 1.00 87.19 71 GLU A N 1
ATOM 557 C CA . GLU A 1 71 ? 3.077 1.705 1.934 1.00 87.19 71 GLU A CA 1
ATOM 558 C C . GLU A 1 71 ? 2.235 1.826 0.658 1.00 87.19 71 GLU A C 1
ATOM 560 O O . GLU A 1 71 ? 1.642 2.880 0.428 1.00 87.19 71 GLU A O 1
ATOM 565 N N . ALA A 1 72 ? 2.151 0.764 -0.150 1.00 89.38 72 ALA A N 1
ATOM 566 C CA . ALA A 1 72 ? 1.307 0.741 -1.338 1.00 89.38 72 ALA A CA 1
ATOM 567 C C . ALA A 1 72 ? -0.176 0.870 -0.958 1.00 89.38 72 ALA A C 1
ATOM 569 O O . ALA A 1 72 ? -0.844 1.796 -1.412 1.00 89.38 72 ALA A O 1
ATOM 570 N N . VAL A 1 73 ? -0.685 0.026 -0.055 1.00 88.12 73 VAL A N 1
ATOM 571 C CA . VAL A 1 73 ? -2.102 0.077 0.347 1.00 88.12 73 VAL A CA 1
ATOM 572 C C . VAL A 1 73 ? -2.434 1.374 1.091 1.00 88.12 73 VAL A C 1
ATOM 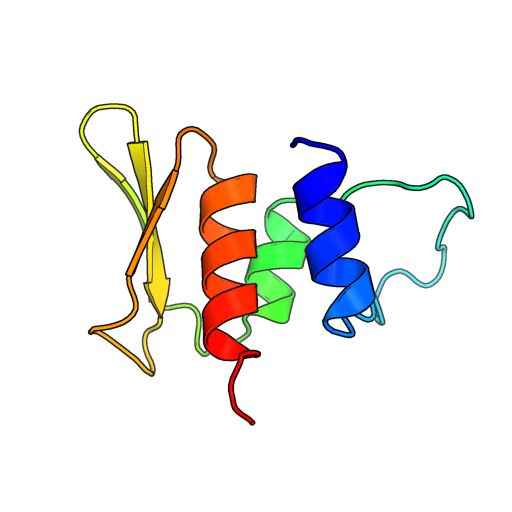574 O O . VAL A 1 73 ? -3.460 1.992 0.826 1.00 88.12 73 VAL A O 1
ATOM 577 N N . ALA A 1 74 ? -1.551 1.862 1.960 1.00 85.94 74 ALA A N 1
ATOM 578 C CA . ALA A 1 74 ? -1.777 3.130 2.647 1.00 85.94 74 ALA A CA 1
ATOM 579 C C . ALA A 1 74 ? -1.816 4.329 1.689 1.00 85.94 74 ALA A C 1
ATOM 581 O O . ALA A 1 74 ? -2.678 5.195 1.827 1.00 85.94 74 ALA A O 1
ATOM 582 N N . LYS A 1 75 ? -0.932 4.385 0.682 1.00 87.12 75 LYS A N 1
ATOM 583 C CA . LYS A 1 75 ? -1.011 5.421 -0.361 1.00 87.12 75 LYS A CA 1
ATOM 584 C C . LYS A 1 75 ? -2.268 5.290 -1.211 1.00 87.12 75 LYS A C 1
ATOM 586 O O . LYS A 1 75 ? -2.810 6.307 -1.640 1.00 87.12 75 LYS A O 1
ATOM 591 N N . LEU A 1 76 ? -2.716 4.062 -1.467 1.00 88.50 76 LEU A N 1
ATOM 592 C CA . LEU A 1 76 ? -3.943 3.805 -2.211 1.00 88.50 76 LEU A CA 1
ATOM 593 C C . LEU A 1 76 ? -5.128 4.381 -1.446 1.00 88.50 76 LEU A C 1
ATOM 595 O O . LEU A 1 76 ? -5.916 5.137 -2.010 1.00 88.50 76 LEU A O 1
ATOM 599 N N . TRP A 1 77 ? -5.207 4.069 -0.154 1.00 87.25 77 TRP A N 1
ATOM 600 C CA . TRP A 1 77 ? -6.238 4.593 0.720 1.00 87.25 77 TRP A CA 1
ATOM 601 C C . TRP A 1 77 ? -6.200 6.112 0.809 1.00 87.25 77 TRP A C 1
ATOM 603 O O . TRP A 1 77 ? -7.242 6.738 0.641 1.00 87.25 77 TRP A O 1
ATOM 613 N N . LEU A 1 78 ? -5.010 6.704 0.994 1.00 85.06 78 LEU A N 1
ATOM 614 C CA . LEU A 1 78 ? -4.850 8.158 1.006 1.00 85.06 78 LEU A CA 1
ATOM 615 C C . LEU A 1 78 ? -5.460 8.749 -0.258 1.00 85.06 78 LEU A C 1
ATOM 617 O O . LEU A 1 78 ? -6.367 9.551 -0.144 1.00 85.06 78 LEU A O 1
ATOM 621 N N . LYS A 1 79 ? -5.094 8.262 -1.449 1.00 85.69 79 LYS A N 1
ATOM 622 C CA . LYS A 1 79 ? -5.676 8.719 -2.722 1.00 85.69 79 LYS A CA 1
ATOM 623 C C . LYS A 1 79 ? -7.184 8.454 -2.871 1.00 85.69 79 LYS A C 1
ATOM 625 O O . LYS A 1 79 ? -7.873 9.178 -3.597 1.00 85.69 79 LYS A O 1
ATOM 630 N N . LEU A 1 80 ? -7.711 7.393 -2.260 1.00 81.75 80 LEU A N 1
ATOM 631 C CA . LEU A 1 80 ? -9.150 7.112 -2.254 1.00 81.75 80 LEU A CA 1
ATOM 632 C C . LEU A 1 80 ? -9.907 8.136 -1.401 1.00 81.75 80 LEU A C 1
ATOM 634 O O . LEU A 1 80 ? -10.946 8.633 -1.850 1.00 81.75 80 LEU A O 1
ATOM 638 N N . HIS A 1 81 ? -9.339 8.475 -0.242 1.00 78.00 81 HIS A N 1
ATOM 639 C CA . HIS A 1 81 ? -9.847 9.431 0.741 1.00 78.00 81 HIS A CA 1
ATOM 640 C C . HIS A 1 81 ? -9.422 10.885 0.479 1.00 78.00 81 HIS A C 1
ATOM 642 O O . HIS A 1 81 ? -10.001 11.795 1.058 1.00 78.00 81 HIS A O 1
ATOM 648 N N . GLU A 1 82 ? -8.520 11.138 -0.472 1.00 76.06 82 GLU A N 1
ATOM 649 C CA . GLU A 1 82 ? -8.108 12.474 -0.938 1.00 76.06 82 GLU A CA 1
ATOM 650 C C . GLU A 1 82 ? -9.200 13.166 -1.781 1.00 76.06 82 GLU A C 1
ATOM 652 O O . GLU A 1 82 ? -8.926 14.096 -2.538 1.00 76.06 82 GLU A O 1
ATOM 657 N N . LYS A 1 83 ? -10.461 12.713 -1.697 1.00 52.09 83 LYS A N 1
ATOM 658 C CA . LYS A 1 83 ? -11.596 13.412 -2.302 1.00 52.09 83 LYS A CA 1
ATOM 659 C C . LYS A 1 83 ? -12.232 14.377 -1.299 1.00 52.09 83 LYS A C 1
ATOM 661 O O . LYS A 1 83 ? -13.187 14.016 -0.615 1.00 52.09 83 LYS A O 1
ATOM 666 N N . ASN A 1 84 ? -11.760 15.619 -1.443 1.00 40.56 84 ASN A N 1
ATOM 667 C CA . ASN A 1 84 ? -12.445 16.909 -1.282 1.00 40.56 84 ASN A CA 1
ATOM 668 C C . ASN A 1 84 ? -12.150 17.708 -0.009 1.00 40.56 84 ASN A C 1
ATOM 670 O O . ASN A 1 84 ? -12.787 17.445 1.031 1.00 40.56 84 ASN A O 1
#

Solvent-accessible surface area (backbone atoms only — not comparable to full-atom values): 5027 Å² total; per-residue (Å²): 134,60,70,69,57,48,48,51,40,51,75,73,63,62,70,75,85,83,49,100,70,73,66,91,66,87,68,64,78,51,57,67,55,39,48,58,76,40,40,88,42,50,54,49,75,45,82,52,95,84,24,18,38,14,33,25,57,82,38,76,87,49,61,30,75,24,80,39,62,52,55,5,38,48,54,37,39,48,64,68,67,66,72,129

pLDDT: mean 75.86, std 14.76, range [40.56, 92.12]

Secondary structure (DSSP, 8-state):
--HHHHHHHHHTT---TT-TT--SS-PPPPHHHHHHHHGGGEEEEEEETTEEEEEESS-TT-EEEESSHHHHHHHHHHHHH---

Sequence (84 aa):
MRYELAKQLKEAGWETKNVSNVKEDGSSPTLSELIEACGEGFGGLKLHLEEWDAWSKDRETLAVQHKTPEEAVAKLWLKLHEKN

Foldseek 3Di:
DDLVLQVLCVVLPVDLVPDPDDDPPSDRDDLVSLQVVCPQQWPDWDQDPQWIWTHGPVCNVQIAIGNDSSSRSSVSVSVVSVDD

Nearest PDB structures (foldseek):
  2h7e-assembly1_A  TM=4.811E-01  e=6.240E+00  Gallus gallus
  2g35-assembly1_A  TM=4.650E-01  e=7.554E+00  Mus musculus

Radius of gyration: 12.42 Å; Cα contacts (8 Å, |Δi|>4): 111; chains: 1; bounding box: 25×24×36 Å

Mean predicted aligned error: 8.1 Å